Protein AF-A0A1S8C8A0-F1 (afdb_monomer_lite)

pLDDT: mean 94.79, std 2.98, range [84.38, 98.44]

Sequence (55 aa):
MTFSVIARDPGTGDLGIAVSSCILAVGRAVPTVRPGVGVVAVQARSRRGLGTSLM

Radius of gyration: 11.62 Å; chains: 1; bounding box: 30×22×25 Å

Foldseek 3Di:
DKDKDWDADPVPRDIDIDMDDPDPPQVVFFWDDDPPPDIGGDDDPDDGCVRVVVD

Secondary structure (DSSP, 8-state):
-EEEEEEE-TTT--EEEEEEESSTTHHHHSEEEETTTEEEE--SSPPTTHHHHT-

Structure (mmCIF, N/CA/C/O backbone):
data_AF-A0A1S8C8A0-F1
#
_entry.id   AF-A0A1S8C8A0-F1
#
loop_
_atom_site.group_PDB
_atom_site.id
_atom_site.type_symbol
_atom_site.label_atom_id
_atom_site.label_alt_id
_atom_site.label_comp_id
_atom_site.label_asym_id
_atom_site.label_entity_id
_atom_site.label_seq_id
_atom_site.pdbx_PDB_ins_code
_atom_site.Cartn_x
_atom_site.Cartn_y
_atom_site.Cartn_z
_atom_site.occupancy
_atom_site.B_iso_or_equiv
_atom_site.auth_seq_id
_atom_site.auth_comp_id
_atom_site.auth_asym_id
_atom_site.auth_atom_id
_atom_site.pdbx_PDB_model_num
ATOM 1 N N . MET A 1 1 ? 17.334 2.749 -3.343 1.00 89.81 1 MET A N 1
ATOM 2 C CA . MET A 1 1 ? 16.726 2.386 -2.044 1.00 89.81 1 MET A CA 1
ATOM 3 C C . MET A 1 1 ? 15.215 2.354 -2.219 1.00 89.81 1 MET A C 1
ATOM 5 O O . MET A 1 1 ? 14.714 3.156 -2.998 1.00 89.81 1 MET A O 1
ATOM 9 N N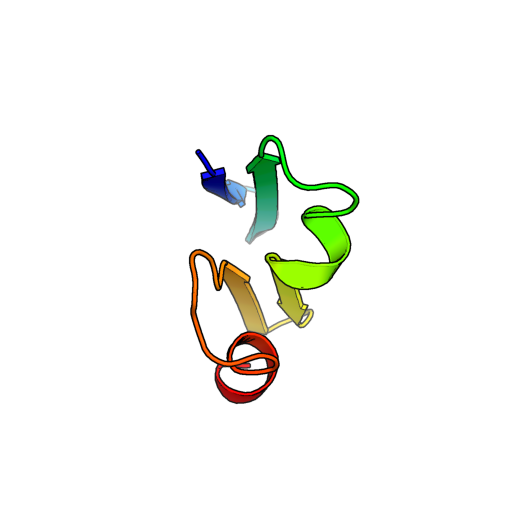 . THR A 1 2 ? 14.517 1.429 -1.560 1.00 95.75 2 THR A N 1
ATOM 10 C CA . THR A 1 2 ? 13.049 1.327 -1.600 1.00 95.75 2 THR A CA 1
ATOM 11 C C . THR A 1 2 ? 12.550 1.115 -0.183 1.00 95.75 2 THR A C 1
ATOM 13 O O . THR A 1 2 ? 13.142 0.323 0.547 1.00 95.75 2 THR A O 1
ATOM 16 N N . PHE A 1 3 ? 11.493 1.824 0.194 1.00 96.56 3 PHE A N 1
ATOM 17 C CA . PHE A 1 3 ? 10.789 1.614 1.452 1.00 96.56 3 PHE A CA 1
ATOM 18 C C . PHE A 1 3 ? 9.288 1.531 1.199 1.00 96.56 3 PHE A C 1
ATOM 20 O O . PHE A 1 3 ? 8.760 2.156 0.276 1.00 96.56 3 PHE A O 1
ATOM 27 N N . SER A 1 4 ? 8.608 0.740 2.022 1.00 97.38 4 SER A N 1
ATOM 28 C CA . SER A 1 4 ? 7.170 0.504 1.940 1.00 97.38 4 SER A CA 1
ATOM 29 C C . SER A 1 4 ? 6.556 0.486 3.331 1.00 97.38 4 SER A C 1
ATOM 31 O O . SER A 1 4 ? 7.169 -0.043 4.256 1.00 97.38 4 SER A O 1
ATOM 33 N N . VAL A 1 5 ? 5.331 0.986 3.454 1.00 97.81 5 VAL A N 1
ATOM 34 C CA . VAL A 1 5 ? 4.534 0.930 4.683 1.00 97.81 5 VAL A CA 1
ATOM 35 C C . VAL A 1 5 ? 3.174 0.315 4.378 1.00 97.81 5 VAL A C 1
ATOM 37 O O . VAL A 1 5 ? 2.578 0.603 3.340 1.00 97.81 5 VAL A O 1
ATOM 40 N N . ILE A 1 6 ? 2.710 -0.546 5.281 1.00 98.06 6 ILE A N 1
ATOM 41 C CA . ILE A 1 6 ? 1.353 -1.091 5.299 1.00 98.06 6 ILE A CA 1
ATOM 42 C C . ILE A 1 6 ? 0.708 -0.637 6.603 1.00 98.06 6 ILE A C 1
ATOM 44 O O . ILE A 1 6 ? 1.345 -0.689 7.655 1.00 98.06 6 ILE A O 1
ATOM 48 N N . ALA A 1 7 ? -0.544 -0.201 6.530 1.00 97.88 7 ALA A N 1
ATOM 49 C CA . ALA A 1 7 ? -1.333 0.186 7.689 1.00 97.88 7 ALA A CA 1
ATOM 50 C C . ALA A 1 7 ? -2.750 -0.380 7.579 1.00 97.88 7 ALA A C 1
ATOM 52 O O . ALA A 1 7 ? -3.258 -0.595 6.477 1.00 97.88 7 ALA A O 1
ATOM 53 N N . ARG A 1 8 ? -3.379 -0.603 8.734 1.00 97.56 8 ARG A N 1
ATOM 54 C CA . ARG A 1 8 ? -4.791 -0.967 8.853 1.00 97.56 8 ARG A CA 1
ATOM 55 C C . ARG A 1 8 ? -5.513 0.120 9.633 1.00 97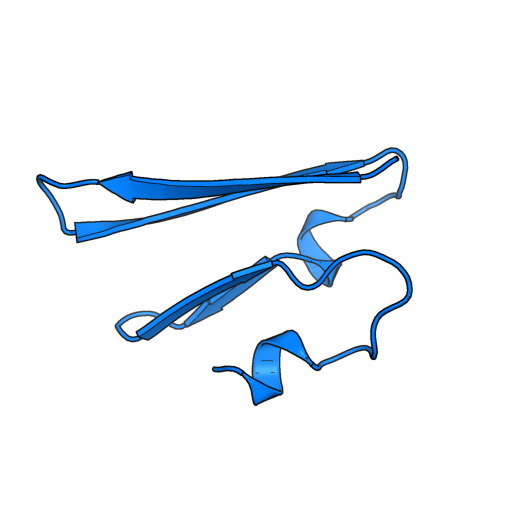.56 8 ARG A C 1
ATOM 57 O O . ARG A 1 8 ? -5.076 0.447 10.734 1.00 97.56 8 ARG A O 1
ATOM 64 N N . ASP A 1 9 ? -6.618 0.622 9.102 1.00 97.81 9 ASP A N 1
ATOM 65 C CA . ASP A 1 9 ? -7.534 1.466 9.864 1.00 97.81 9 ASP A CA 1
ATOM 66 C C . ASP A 1 9 ? -8.338 0.584 10.842 1.00 97.81 9 ASP A C 1
ATOM 68 O O . ASP A 1 9 ? -9.037 -0.335 10.404 1.00 97.81 9 ASP A O 1
ATOM 72 N N . PRO A 1 10 ? -8.242 0.785 12.172 1.00 97.50 10 PRO A N 1
ATOM 73 C CA . PRO A 1 10 ? -9.027 0.012 13.127 1.00 97.50 10 PRO A CA 1
ATOM 74 C C . PRO A 1 10 ? -10.534 0.304 13.080 1.00 97.50 10 PRO A C 1
ATOM 76 O O . PRO A 1 10 ? -11.297 -0.575 13.476 1.00 97.50 10 PRO A O 1
ATOM 79 N N . GLY A 1 11 ? -10.959 1.483 12.615 1.00 98.44 11 GLY A N 1
ATOM 80 C CA . GLY A 1 11 ? -12.363 1.894 12.561 1.00 98.44 11 GLY A CA 1
ATOM 81 C C . GLY A 1 11 ? -13.127 1.277 11.391 1.00 98.44 11 GLY A C 1
ATOM 82 O O . GLY A 1 11 ? -14.215 0.742 11.589 1.00 98.44 11 GLY A O 1
ATOM 83 N N . THR A 1 12 ? -12.555 1.312 10.184 1.00 97.00 12 THR A N 1
ATOM 84 C CA . THR A 1 12 ? -13.189 0.751 8.972 1.00 97.00 12 THR A CA 1
ATOM 85 C C . THR A 1 12 ? -12.719 -0.665 8.647 1.00 97.00 12 THR A C 1
ATOM 87 O O . THR A 1 12 ? -13.429 -1.430 7.998 1.00 97.00 12 THR A O 1
ATOM 90 N N . GLY A 1 13 ? -11.523 -1.039 9.108 1.00 95.19 13 GLY A N 1
ATOM 91 C CA . GLY A 1 13 ? -10.844 -2.264 8.701 1.00 95.19 13 GLY A CA 1
ATOM 92 C C . GLY A 1 13 ? -10.080 -2.154 7.380 1.00 95.19 13 GLY A C 1
ATOM 93 O O . GLY A 1 13 ? -9.501 -3.159 6.962 1.00 95.19 13 GLY A O 1
ATOM 94 N N . ASP A 1 14 ? -10.040 -0.975 6.750 1.00 96.62 14 ASP A N 1
ATOM 95 C CA . ASP A 1 14 ? -9.351 -0.764 5.477 1.00 96.62 14 ASP A CA 1
ATOM 96 C C . ASP A 1 14 ? -7.844 -0.992 5.594 1.00 96.62 14 ASP A C 1
ATOM 98 O O . ASP A 1 14 ? -7.209 -0.683 6.607 1.00 96.62 14 ASP A O 1
ATOM 102 N N . LEU A 1 15 ? -7.257 -1.513 4.517 1.00 97.81 15 LEU A N 1
ATOM 103 C CA . LEU A 1 15 ? -5.821 -1.730 4.396 1.00 97.81 15 LEU A CA 1
ATOM 104 C C . LEU A 1 15 ? -5.228 -0.763 3.375 1.00 97.81 15 LEU A C 1
ATOM 106 O O . LEU A 1 15 ? -5.640 -0.730 2.216 1.00 97.81 15 LEU A O 1
ATOM 110 N N . GLY A 1 16 ? -4.220 -0.012 3.808 1.00 96.19 16 GLY A N 1
ATOM 111 C CA . GLY A 1 16 ? -3.449 0.900 2.974 1.00 96.19 16 GLY A CA 1
ATOM 112 C C . GLY A 1 16 ? -2.025 0.398 2.761 1.00 96.19 16 GLY A C 1
ATOM 113 O O . GLY A 1 16 ? -1.422 -0.211 3.645 1.00 96.19 16 GLY A O 1
ATOM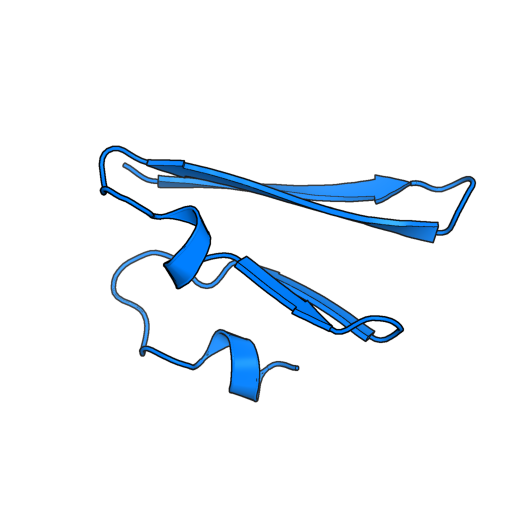 114 N N . ILE A 1 17 ? -1.469 0.690 1.587 1.00 97.69 17 ILE A N 1
ATOM 115 C CA . ILE A 1 17 ? -0.068 0.435 1.252 1.00 97.69 17 ILE A CA 1
ATOM 116 C C . ILE A 1 17 ? 0.513 1.645 0.520 1.00 97.69 17 ILE A C 1
ATOM 118 O O . ILE A 1 17 ? -0.106 2.183 -0.396 1.00 97.69 17 ILE A O 1
ATOM 122 N N . ALA A 1 18 ? 1.723 2.053 0.900 1.00 97.38 18 ALA A N 1
ATOM 123 C CA . ALA A 1 18 ? 2.489 3.077 0.199 1.00 97.38 18 ALA A CA 1
ATOM 124 C C . ALA A 1 18 ? 3.933 2.616 -0.017 1.00 97.38 18 ALA A C 1
ATOM 126 O O . ALA A 1 18 ? 4.499 1.886 0.798 1.00 97.38 18 ALA A O 1
ATOM 127 N N . VAL A 1 19 ? 4.533 3.044 -1.128 1.00 97.56 19 VAL A N 1
ATOM 128 C CA . VAL A 1 19 ? 5.910 2.714 -1.508 1.00 97.56 19 VAL A CA 1
ATOM 129 C C . VAL A 1 19 ? 6.608 3.946 -2.068 1.00 97.56 19 VAL A C 1
ATOM 131 O O . VAL A 1 19 ? 6.017 4.711 -2.827 1.00 97.56 19 VAL A O 1
ATOM 134 N N . SER A 1 20 ? 7.882 4.115 -1.727 1.00 97.38 20 SER A N 1
ATOM 135 C CA . SER A 1 20 ? 8.753 5.134 -2.305 1.00 97.38 20 SER A CA 1
ATOM 136 C C . SER A 1 20 ? 10.087 4.523 -2.714 1.00 97.38 20 SER A C 1
ATOM 138 O O . SER A 1 20 ? 10.616 3.617 -2.063 1.00 97.38 20 SER A O 1
ATOM 140 N N . SER A 1 21 ? 10.610 4.981 -3.848 1.00 96.31 21 SER A N 1
ATOM 141 C CA . SER A 1 21 ? 11.836 4.475 -4.454 1.00 96.31 21 SER A CA 1
ATOM 142 C C . SER A 1 21 ? 12.394 5.479 -5.458 1.00 96.31 21 SER A C 1
ATOM 144 O O . SER A 1 21 ? 11.666 6.315 -5.982 1.00 96.31 21 SER A O 1
ATOM 146 N N . CYS A 1 22 ? 13.669 5.323 -5.810 1.00 95.75 22 CYS A N 1
ATOM 147 C CA . CYS A 1 22 ? 14.271 5.988 -6.971 1.00 95.75 22 CYS A CA 1
ATOM 148 C C . CYS A 1 22 ? 13.991 5.244 -8.296 1.00 95.75 22 CYS A C 1
ATOM 150 O O . CYS A 1 22 ? 14.601 5.552 -9.315 1.00 95.75 22 CYS A O 1
ATOM 152 N N . ILE A 1 23 ? 13.122 4.227 -8.286 1.00 93.56 23 ILE A N 1
ATOM 153 C CA . ILE A 1 23 ? 12.699 3.484 -9.476 1.00 93.56 23 ILE A CA 1
ATOM 154 C C . ILE A 1 23 ? 11.381 4.056 -9.998 1.00 93.56 23 ILE A C 1
ATOM 156 O O . ILE A 1 23 ? 10.397 4.160 -9.263 1.00 93.56 23 ILE A O 1
ATOM 160 N N . LEU A 1 24 ? 11.359 4.382 -11.290 1.00 94.75 24 LEU A N 1
ATOM 161 C CA . LEU A 1 24 ? 10.170 4.891 -11.965 1.00 94.75 24 LEU A CA 1
ATOM 162 C C . LEU A 1 24 ? 9.016 3.889 -11.882 1.00 94.75 24 LEU A C 1
ATOM 164 O O . LEU A 1 24 ? 9.200 2.685 -12.064 1.00 94.75 24 LEU A O 1
ATOM 168 N N . ALA A 1 25 ? 7.817 4.413 -11.626 1.00 94.06 25 ALA A N 1
ATOM 169 C CA . ALA A 1 25 ? 6.580 3.639 -11.550 1.00 94.06 25 ALA A CA 1
ATOM 170 C C . ALA A 1 25 ? 6.618 2.463 -10.547 1.00 94.06 25 ALA A C 1
ATOM 172 O O . ALA A 1 25 ? 5.957 1.444 -10.755 1.00 94.06 25 ALA A O 1
ATOM 173 N N . VAL A 1 26 ? 7.345 2.601 -9.426 1.00 94.50 26 VAL A N 1
ATOM 174 C CA . VAL A 1 26 ? 7.430 1.566 -8.374 1.00 94.50 26 VAL A CA 1
ATOM 175 C C . VAL A 1 26 ? 6.055 1.112 -7.854 1.00 94.50 26 VAL A C 1
ATOM 177 O O . VAL A 1 26 ? 5.876 -0.064 -7.529 1.00 94.50 26 VAL A O 1
ATOM 180 N N . GLY A 1 27 ? 5.056 2.003 -7.870 1.00 94.50 27 GLY A N 1
ATOM 181 C CA . GLY A 1 27 ? 3.672 1.703 -7.493 1.00 94.50 27 GLY A CA 1
ATOM 182 C C . GLY A 1 27 ? 2.972 0.668 -8.382 1.00 94.50 27 GLY A C 1
ATOM 183 O O . GLY A 1 27 ? 1.997 0.076 -7.948 1.00 94.50 27 GLY A O 1
ATOM 184 N N . ARG A 1 28 ? 3.470 0.383 -9.593 1.00 92.62 28 ARG A N 1
ATOM 185 C CA . ARG A 1 28 ? 2.956 -0.723 -10.422 1.00 92.62 28 ARG A CA 1
ATOM 186 C C . ARG A 1 28 ? 3.576 -2.073 -10.054 1.00 92.62 28 ARG A C 1
ATOM 188 O O . ARG A 1 28 ? 2.998 -3.112 -10.347 1.00 92.62 28 ARG A O 1
ATOM 195 N N . ALA A 1 29 ? 4.784 -2.066 -9.497 1.00 91.75 29 ALA A N 1
ATOM 196 C CA . ALA A 1 29 ? 5.585 -3.273 -9.316 1.00 91.75 29 ALA A CA 1
ATOM 197 C C . ALA A 1 29 ? 5.496 -3.859 -7.903 1.00 91.75 29 ALA A C 1
ATOM 199 O O . ALA A 1 29 ? 5.534 -5.077 -7.757 1.00 91.75 29 ALA A O 1
ATOM 200 N N . VAL A 1 30 ? 5.435 -3.000 -6.881 1.00 95.88 30 VAL A N 1
ATOM 201 C CA . VAL A 1 30 ? 5.556 -3.410 -5.474 1.00 95.88 30 VAL A CA 1
ATOM 202 C C . VAL A 1 30 ? 4.217 -3.752 -4.814 1.00 95.88 30 VAL A C 1
ATOM 204 O O . VAL A 1 30 ? 4.120 -4.839 -4.238 1.00 95.88 30 VAL A O 1
ATOM 207 N N . PRO A 1 31 ? 3.195 -2.875 -4.838 1.00 96.50 31 PRO A N 1
ATOM 208 C CA . PRO A 1 31 ? 1.951 -3.154 -4.137 1.00 96.50 31 PRO A CA 1
ATOM 209 C C . PRO A 1 31 ? 1.097 -4.163 -4.911 1.00 96.50 31 PRO A C 1
ATO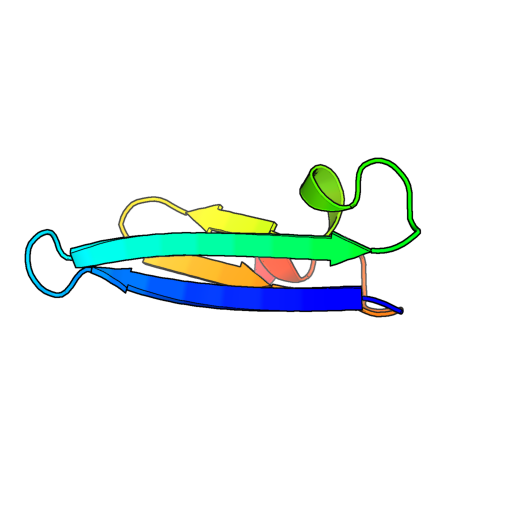M 211 O O . PRO A 1 31 ? 0.851 -4.013 -6.105 1.00 96.50 31 PRO A O 1
ATOM 214 N N . THR A 1 32 ? 0.610 -5.185 -4.210 1.00 96.56 32 THR A N 1
ATOM 215 C CA . THR A 1 32 ? -0.498 -6.038 -4.659 1.00 96.56 32 THR A CA 1
ATOM 216 C C . THR A 1 32 ? -1.623 -5.938 -3.639 1.00 96.56 32 THR A C 1
ATOM 218 O O . THR A 1 32 ? -1.378 -6.064 -2.439 1.00 96.56 32 THR A O 1
ATOM 221 N N . VAL A 1 33 ? -2.844 -5.696 -4.113 1.00 95.62 33 VAL A N 1
ATOM 222 C CA . VAL A 1 33 ? -4.037 -5.503 -3.280 1.00 95.62 33 VAL A CA 1
ATOM 223 C C . VAL A 1 33 ? -5.146 -6.406 -3.798 1.00 95.62 33 VAL A C 1
ATOM 225 O O . VAL A 1 33 ? -5.417 -6.415 -4.999 1.00 95.62 33 VAL A O 1
ATOM 228 N N . ARG A 1 34 ? -5.803 -7.139 -2.895 1.00 95.31 34 ARG A N 1
ATOM 229 C CA . ARG A 1 34 ? -7.016 -7.902 -3.200 1.00 95.31 34 ARG A CA 1
ATOM 230 C C . ARG A 1 34 ? -8.124 -7.543 -2.199 1.00 95.31 34 ARG A C 1
ATOM 232 O O . ARG A 1 34 ? -7.975 -7.866 -1.017 1.00 95.31 34 ARG A O 1
ATOM 239 N N . PRO A 1 35 ? -9.218 -6.883 -2.642 1.00 93.19 35 PRO A N 1
ATOM 240 C CA . PRO A 1 35 ? -10.341 -6.529 -1.774 1.00 93.19 35 PRO A CA 1
ATOM 241 C C . PRO A 1 35 ? -10.889 -7.741 -1.018 1.00 93.19 35 PRO A C 1
ATOM 243 O O . PRO A 1 35 ? -11.008 -8.826 -1.585 1.00 93.19 35 PRO A O 1
ATOM 246 N N . GLY A 1 36 ? -11.184 -7.559 0.270 1.00 92.00 36 GLY A N 1
ATOM 247 C CA . GLY A 1 36 ? -11.665 -8.626 1.153 1.00 92.00 36 GLY A CA 1
ATOM 248 C C . GLY A 1 36 ? -10.605 -9.643 1.596 1.00 92.00 36 GLY A C 1
ATOM 249 O O . GLY A 1 36 ? -10.933 -10.528 2.378 1.00 92.00 36 GLY A O 1
ATOM 250 N N . VAL A 1 37 ? -9.352 -9.528 1.134 1.00 94.75 37 VAL A N 1
ATOM 251 C CA . VAL A 1 37 ? -8.271 -10.462 1.494 1.00 94.75 37 VAL A CA 1
ATOM 252 C C . VAL A 1 37 ? -7.088 -9.752 2.133 1.00 94.75 37 VAL A C 1
ATOM 254 O O . VAL A 1 37 ? -6.738 -10.071 3.266 1.00 94.75 37 VAL A O 1
ATOM 257 N N . GLY A 1 38 ? -6.450 -8.805 1.440 1.00 95.56 38 GLY A N 1
ATOM 258 C CA . GLY A 1 38 ? -5.243 -8.188 1.984 1.00 95.56 38 GLY A CA 1
ATOM 259 C C . GLY A 1 38 ? -4.416 -7.345 1.022 1.00 95.56 38 GLY A C 1
ATOM 260 O O . GLY A 1 38 ? -4.758 -7.146 -0.147 1.00 95.56 38 GLY A O 1
ATOM 261 N N . VAL A 1 39 ? -3.289 -6.864 1.552 1.00 97.56 39 VAL A N 1
ATOM 262 C CA . VAL A 1 39 ? -2.256 -6.113 0.829 1.00 97.56 39 VAL A CA 1
ATOM 263 C C . VAL A 1 39 ? -0.881 -6.727 1.092 1.00 97.56 39 VAL A C 1
ATOM 265 O O . VAL A 1 39 ? -0.582 -7.132 2.213 1.00 97.56 39 VAL A O 1
ATOM 268 N N . VAL A 1 40 ? -0.035 -6.802 0.064 1.00 96.94 40 VAL A N 1
ATOM 269 C CA . VAL A 1 40 ? 1.344 -7.311 0.152 1.00 96.94 40 VAL A CA 1
ATOM 270 C C . VAL A 1 40 ? 2.282 -6.377 -0.607 1.00 96.94 40 VAL A C 1
ATOM 272 O O . VAL A 1 40 ? 1.961 -5.897 -1.695 1.00 96.94 40 VAL A O 1
ATOM 275 N N . ALA A 1 41 ? 3.469 -6.155 -0.038 1.00 97.00 41 ALA A N 1
ATOM 276 C CA . ALA A 1 41 ? 4.568 -5.430 -0.664 1.00 97.00 41 ALA A CA 1
ATOM 277 C C . ALA A 1 41 ? 5.684 -6.410 -1.061 1.00 97.00 41 ALA A C 1
ATOM 279 O O . ALA A 1 41 ? 6.496 -6.800 -0.221 1.00 97.00 41 ALA A O 1
ATOM 280 N N . VAL A 1 42 ? 5.766 -6.789 -2.340 1.00 96.31 42 VAL A N 1
ATOM 281 C CA . VAL A 1 42 ? 6.932 -7.533 -2.849 1.00 96.31 42 VAL A CA 1
ATOM 282 C C . VAL A 1 42 ? 7.928 -6.538 -3.431 1.00 96.31 42 VAL A C 1
ATOM 284 O O . VAL A 1 42 ? 7.671 -5.911 -4.453 1.00 96.31 42 VAL A O 1
ATOM 287 N N . GLN A 1 43 ? 9.082 -6.391 -2.786 1.00 94.00 43 GLN A N 1
ATOM 288 C CA . GLN A 1 43 ? 10.119 -5.433 -3.179 1.00 94.00 43 GLN A CA 1
ATOM 289 C C . GLN A 1 43 ? 11.493 -6.097 -3.350 1.00 94.00 43 GLN A C 1
ATOM 291 O O . GLN A 1 43 ? 11.621 -7.318 -3.255 1.00 94.00 43 GLN A O 1
ATOM 296 N N . ALA A 1 44 ? 12.521 -5.286 -3.622 1.00 90.25 44 ALA A N 1
ATOM 297 C CA . ALA A 1 44 ? 13.866 -5.724 -4.009 1.00 90.25 44 ALA A CA 1
ATOM 298 C C . ALA A 1 44 ? 13.879 -6.541 -5.320 1.00 90.25 44 ALA A C 1
ATOM 300 O O . ALA A 1 44 ? 12.946 -6.471 -6.120 1.00 90.25 44 ALA A O 1
ATOM 301 N N . ARG A 1 45 ? 14.957 -7.295 -5.578 1.00 88.25 45 ARG A N 1
ATOM 302 C CA . ARG A 1 45 ? 15.088 -8.166 -6.763 1.00 88.25 45 ARG A CA 1
ATOM 303 C C . ARG A 1 45 ? 14.327 -9.490 -6.594 1.00 88.25 45 ARG A C 1
ATOM 305 O O . ARG A 1 45 ? 14.867 -10.561 -6.848 1.00 88.25 45 ARG A O 1
ATOM 312 N N . SER A 1 46 ? 13.078 -9.401 -6.149 1.00 90.00 46 SER A N 1
ATOM 313 C CA . SER A 1 46 ? 12.167 -10.535 -5.983 1.00 90.00 46 SER A CA 1
ATOM 314 C C . SER A 1 46 ? 11.539 -10.958 -7.316 1.00 90.00 46 SER A C 1
ATOM 316 O O . SER A 1 46 ? 11.481 -10.182 -8.274 1.00 90.00 46 SER A O 1
ATOM 318 N N . ARG A 1 47 ? 11.035 -12.197 -7.387 1.00 89.81 47 ARG A N 1
ATOM 319 C CA . ARG A 1 47 ? 10.341 -12.730 -8.572 1.00 89.81 47 ARG A CA 1
ATOM 320 C C . ARG A 1 47 ? 9.142 -11.846 -8.953 1.00 89.81 47 ARG A C 1
ATOM 322 O O . ARG A 1 47 ? 8.256 -11.606 -8.133 1.00 89.81 47 ARG A O 1
ATOM 329 N N . ARG A 1 48 ? 9.066 -11.427 -10.225 1.00 84.38 48 ARG A N 1
ATOM 330 C CA . ARG A 1 48 ? 7.885 -10.728 -10.766 1.00 84.38 48 ARG A CA 1
ATOM 331 C C . ARG A 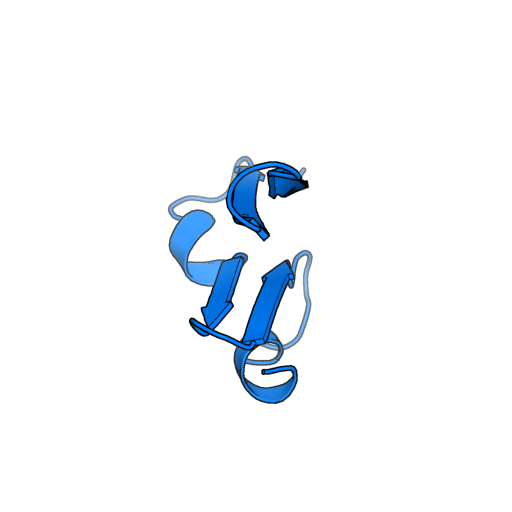1 48 ? 6.633 -11.601 -10.639 1.00 84.38 48 ARG A C 1
ATOM 333 O O . ARG A 1 48 ? 6.675 -12.783 -10.966 1.00 84.38 48 ARG A O 1
ATOM 340 N N . GLY A 1 49 ? 5.532 -11.003 -10.187 1.00 88.62 49 GLY A N 1
ATOM 341 C CA . GLY A 1 49 ? 4.248 -11.688 -10.004 1.00 88.62 49 GLY A CA 1
ATOM 342 C C . GLY A 1 49 ? 4.095 -12.447 -8.681 1.00 88.62 49 GLY A C 1
ATOM 343 O O . GLY A 1 49 ? 3.010 -12.948 -8.413 1.00 88.62 49 GLY A O 1
ATOM 344 N N . LEU A 1 50 ? 5.1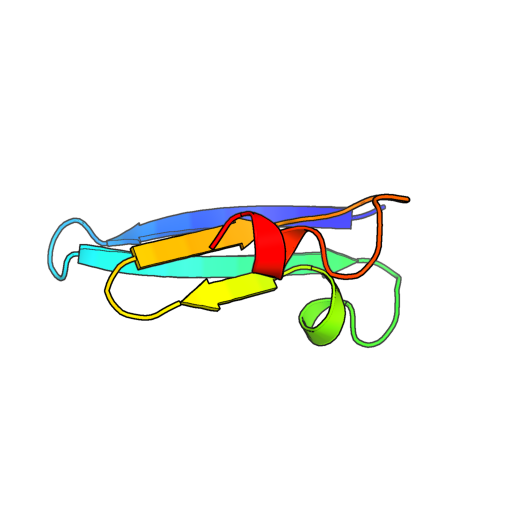25 -12.495 -7.821 1.00 94.38 50 LEU A N 1
ATOM 345 C CA . LEU A 1 50 ? 5.027 -13.159 -6.514 1.00 94.38 50 LEU A CA 1
ATOM 346 C C . LEU A 1 50 ? 3.908 -12.570 -5.640 1.00 94.38 50 LEU A C 1
ATOM 348 O O . LEU A 1 50 ? 3.237 -13.319 -4.942 1.00 94.38 50 LEU A O 1
ATOM 352 N N . GLY A 1 51 ? 3.664 -11.258 -5.720 1.00 94.25 51 GLY A N 1
ATOM 353 C CA . GLY A 1 51 ? 2.573 -10.614 -4.984 1.00 94.25 51 GLY A CA 1
ATOM 354 C C . GLY A 1 51 ? 1.201 -11.206 -5.315 1.00 94.25 51 GLY A C 1
ATOM 355 O O . GLY A 1 51 ? 0.404 -11.423 -4.412 1.00 94.25 51 GLY A O 1
ATOM 356 N N . THR A 1 52 ? 0.952 -11.559 -6.580 1.00 93.00 52 THR A N 1
ATOM 357 C CA . THR A 1 52 ? -0.291 -12.220 -7.004 1.00 93.00 52 THR A CA 1
ATOM 358 C C . THR A 1 52 ? -0.378 -13.659 -6.505 1.00 93.00 52 THR A C 1
ATOM 360 O O . THR A 1 52 ? -1.460 -14.104 -6.163 1.00 93.00 52 THR A O 1
ATOM 363 N N . SER A 1 53 ? 0.736 -14.396 -6.432 1.00 93.81 53 SER A N 1
ATOM 364 C CA . SER A 1 53 ? 0.733 -15.772 -5.902 1.00 93.81 53 SER A CA 1
ATOM 365 C C . SER A 1 53 ? 0.514 -15.845 -4.387 1.00 93.81 53 SER A C 1
ATOM 367 O O . SER A 1 53 ? 0.136 -16.898 -3.887 1.00 93.81 53 SER A O 1
ATOM 369 N N . LEU A 1 54 ? 0.781 -14.753 -3.665 1.00 93.38 54 LEU A N 1
ATOM 370 C CA . LEU A 1 54 ? 0.538 -14.625 -2.224 1.00 93.38 54 LEU A CA 1
ATOM 371 C C . LEU A 1 54 ? -0.888 -14.160 -1.893 1.00 93.38 54 LEU A C 1
ATOM 373 O O . LEU A 1 54 ? -1.251 -14.144 -0.719 1.00 93.38 54 LEU A O 1
ATOM 377 N N . MET A 1 55 ? -1.659 -13.751 -2.906 1.00 91.06 55 MET A N 1
ATOM 378 C CA . MET A 1 55 ? -3.049 -13.322 -2.775 1.00 91.06 55 MET A CA 1
ATOM 379 C C . MET A 1 55 ? -3.957 -14.451 -3.199 1.00 91.06 55 MET A C 1
ATOM 381 O O . MET A 1 55 ? -4.612 -15.022 -2.307 1.00 91.06 55 MET A O 1
#